Protein AF-A0A516GI97-F1 (afdb_monomer_lite)

Sequence (83 aa):
MVYENNIYFPHITNPSGDNIKIVVSNEVDQLFVFLSIPAKMTDSQEYLLTKIYDKIFNLIATQELKSIDTTSFEKFMNYGDDR

Organism: NCBI:txid29394

Foldseek 3Di:
DADPQQEAEEEDEDQPDPAKDWAWDDDDSHIYIYIYHYPDDDPVRVVLVVVVVVVVVVCSVVVVVSVQDRVNVVVVSVVVPPD

Structure (mmCIF, N/CA/C/O backbone):
data_AF-A0A516GI97-F1
#
_entry.id   AF-A0A516GI97-F1
#
loop_
_atom_site.group_PDB
_atom_site.id
_atom_site.type_symbol
_atom_site.label_atom_id
_atom_site.label_alt_id
_atom_site.label_comp_id
_atom_site.label_asym_id
_atom_site.label_entity_id
_atom_site.label_seq_id
_atom_site.pdbx_PDB_ins_code
_atom_site.Cartn_x
_atom_site.Cartn_y
_atom_site.Cartn_z
_atom_site.occupancy
_atom_site.B_iso_or_equiv
_atom_site.auth_seq_id
_atom_site.auth_comp_id
_atom_site.auth_asym_id
_atom_site.auth_atom_id
_atom_site.pdbx_PDB_model_num
ATOM 1 N N . MET A 1 1 ? -3.668 -12.034 2.773 1.00 54.06 1 MET A N 1
ATOM 2 C CA . MET A 1 1 ? -3.127 -12.254 4.131 1.00 54.06 1 MET A CA 1
ATOM 3 C C . MET A 1 1 ? -3.917 -11.362 5.079 1.00 54.06 1 MET A C 1
ATOM 5 O O . MET A 1 1 ? -4.214 -10.238 4.687 1.00 54.06 1 MET A O 1
ATOM 9 N N . VAL A 1 2 ? -4.339 -11.875 6.236 1.00 55.47 2 VAL A N 1
ATOM 10 C CA . VAL A 1 2 ? -5.048 -11.094 7.268 1.00 55.47 2 VAL A CA 1
ATOM 11 C C . VAL A 1 2 ? -4.003 -10.592 8.256 1.00 55.47 2 VAL A C 1
ATOM 13 O O . VAL A 1 2 ? -3.190 -11.394 8.713 1.00 55.47 2 VAL A O 1
ATOM 16 N N . TYR A 1 3 ? -3.998 -9.295 8.542 1.00 62.44 3 TYR A N 1
ATOM 17 C CA . TYR A 1 3 ? -3.122 -8.675 9.532 1.00 62.44 3 TYR A CA 1
ATOM 18 C C . TYR A 1 3 ? -3.902 -8.362 10.813 1.00 62.44 3 TYR A C 1
ATOM 20 O O . TYR A 1 3 ? -5.134 -8.446 10.853 1.00 62.44 3 TYR A O 1
ATOM 28 N N . GLU A 1 4 ? -3.168 -8.044 11.879 1.00 63.28 4 GLU A N 1
ATOM 29 C CA . GLU A 1 4 ? -3.735 -7.661 13.172 1.00 63.28 4 GLU A CA 1
ATOM 30 C C . GLU A 1 4 ? -4.833 -6.592 13.026 1.00 63.28 4 GLU A C 1
ATOM 32 O O . GLU A 1 4 ? -4.834 -5.784 12.096 1.00 63.28 4 GLU A O 1
ATOM 37 N N . ASN A 1 5 ? -5.778 -6.577 13.970 1.00 65.81 5 ASN A N 1
ATOM 38 C CA . ASN A 1 5 ? -6.839 -5.569 14.059 1.00 65.81 5 ASN A CA 1
ATOM 39 C C . ASN A 1 5 ? -7.866 -5.557 12.906 1.00 65.81 5 ASN A C 1
ATOM 41 O O . ASN A 1 5 ? -8.449 -4.505 12.650 1.00 65.81 5 ASN A O 1
ATOM 45 N N . ASN A 1 6 ? -8.157 -6.709 12.286 1.00 70.88 6 ASN A N 1
ATOM 46 C CA . ASN A 1 6 ? -9.114 -6.863 11.172 1.00 70.88 6 ASN A CA 1
ATOM 47 C C . ASN A 1 6 ? -8.723 -6.089 9.901 1.00 70.88 6 ASN A C 1
ATOM 49 O O . ASN A 1 6 ? -9.587 -5.653 9.136 1.00 70.88 6 ASN A O 1
ATOM 53 N N . ILE A 1 7 ? -7.421 -5.903 9.680 1.00 72.50 7 ILE A N 1
ATOM 54 C CA . ILE A 1 7 ? -6.909 -5.217 8.497 1.00 72.50 7 ILE A CA 1
ATOM 55 C C . ILE A 1 7 ? -6.487 -6.267 7.473 1.00 72.50 7 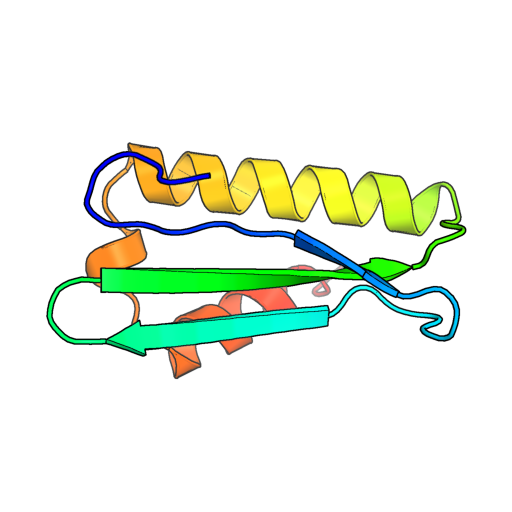ILE A C 1
ATOM 57 O O . ILE A 1 7 ? -5.683 -7.158 7.746 1.00 72.50 7 ILE A O 1
ATOM 61 N N . TYR A 1 8 ? -7.033 -6.170 6.270 1.00 79.25 8 TYR A N 1
ATOM 62 C CA . TYR A 1 8 ? -6.751 -7.080 5.171 1.00 79.25 8 TYR A CA 1
ATOM 63 C C . TYR A 1 8 ? -5.912 -6.352 4.139 1.00 79.25 8 TYR A C 1
ATOM 65 O O . TYR A 1 8 ? -6.319 -5.312 3.627 1.00 79.25 8 TYR A O 1
ATOM 73 N N . PHE A 1 9 ? -4.751 -6.921 3.812 1.00 79.25 9 PHE A N 1
ATOM 74 C CA . PHE A 1 9 ? -3.824 -6.302 2.867 1.00 79.25 9 PHE A CA 1
ATOM 75 C C . PHE A 1 9 ? -3.407 -7.251 1.734 1.00 79.25 9 PHE A C 1
ATOM 77 O O . PHE A 1 9 ? -2.277 -7.744 1.692 1.00 79.25 9 PHE A O 1
ATOM 84 N N . PRO A 1 10 ? -4.342 -7.626 0.845 1.00 81.88 10 PRO A N 1
ATOM 85 C CA . PRO A 1 10 ? -4.019 -8.370 -0.365 1.00 81.88 10 PRO A CA 1
ATOM 86 C C . PRO A 1 10 ? -3.375 -7.472 -1.433 1.00 81.88 10 PRO A C 1
ATOM 88 O O . PRO A 1 10 ? -3.763 -6.319 -1.627 1.00 81.88 10 PRO A O 1
ATOM 91 N N . HIS A 1 11 ? -2.444 -8.047 -2.193 1.00 83.56 11 HIS A N 1
ATOM 92 C CA . HIS A 1 11 ? -1.966 -7.458 -3.439 1.00 83.56 11 HIS A CA 1
ATOM 93 C C . HIS A 1 11 ? -2.257 -8.385 -4.619 1.00 83.56 11 HIS A C 1
ATOM 95 O O . HIS A 1 11 ? -2.272 -9.609 -4.477 1.00 83.56 11 HIS A O 1
ATOM 101 N N . ILE A 1 12 ? -2.470 -7.788 -5.788 1.00 85.88 12 ILE A N 1
ATOM 102 C CA . ILE A 1 12 ? -2.545 -8.478 -7.070 1.00 85.88 12 ILE A CA 1
ATOM 103 C C . ILE A 1 12 ? -1.480 -7.923 -8.004 1.00 85.88 12 ILE A C 1
ATOM 105 O O . ILE A 1 12 ? -1.253 -6.714 -8.071 1.00 85.88 12 ILE A O 1
ATOM 109 N N . THR A 1 13 ? -0.850 -8.814 -8.755 1.00 85.25 13 THR A N 1
ATOM 110 C CA . THR A 1 13 ? 0.057 -8.421 -9.826 1.00 85.25 13 THR A CA 1
ATOM 111 C C . THR A 1 13 ? -0.755 -8.203 -11.096 1.00 85.25 13 THR A C 1
ATOM 113 O O . THR A 1 13 ? -1.417 -9.118 -11.582 1.00 85.25 13 THR A O 1
ATOM 116 N N . ASN A 1 14 ? -0.721 -6.986 -11.630 1.00 81.75 14 ASN A N 1
ATOM 117 C CA . ASN A 1 14 ? -1.410 -6.589 -12.845 1.00 81.75 14 ASN A CA 1
ATOM 118 C C . ASN A 1 14 ? -0.423 -6.571 -14.028 1.00 81.75 14 ASN A C 1
ATOM 120 O O . ASN A 1 14 ? 0.398 -5.656 -14.132 1.00 81.75 14 ASN A O 1
ATOM 124 N N . PRO A 1 15 ? -0.490 -7.555 -14.941 1.00 73.25 15 PRO A N 1
ATOM 125 C CA . PRO A 1 15 ? 0.402 -7.626 -16.096 1.00 73.25 15 PRO A CA 1
ATOM 126 C C . PRO A 1 15 ? 0.143 -6.551 -17.158 1.00 73.25 15 PRO A C 1
ATOM 128 O O . PRO A 1 15 ? 0.977 -6.376 -18.041 1.00 73.25 15 PRO A O 1
ATOM 131 N N . SER A 1 16 ? -0.982 -5.836 -17.082 1.00 75.94 16 SER A N 1
ATOM 132 C CA . SER A 1 16 ? -1.375 -4.795 -18.040 1.00 75.94 16 SER A CA 1
ATOM 133 C C . SER A 1 16 ? -1.389 -3.388 -17.434 1.00 75.94 16 SER A C 1
ATOM 135 O O . SER A 1 16 ? -1.843 -2.452 -18.085 1.00 75.94 16 SER A O 1
ATOM 137 N N . GLY A 1 17 ? -0.973 -3.235 -16.174 1.00 71.81 17 GLY A N 1
ATOM 138 C CA . GLY A 1 17 ? -0.962 -1.952 -15.477 1.00 71.81 17 GLY A CA 1
ATOM 139 C C . GLY A 1 17 ? 0.435 -1.351 -15.422 1.00 71.81 17 GLY A C 1
ATOM 140 O O . GLY A 1 17 ? 1.363 -2.027 -14.994 1.00 71.81 17 GLY A O 1
ATOM 141 N N . ASP A 1 18 ? 0.553 -0.070 -15.773 1.00 75.25 18 ASP A N 1
ATOM 142 C CA . ASP A 1 18 ? 1.831 0.655 -15.723 1.00 75.25 18 ASP A CA 1
ATOM 143 C C . ASP A 1 18 ? 2.115 1.286 -1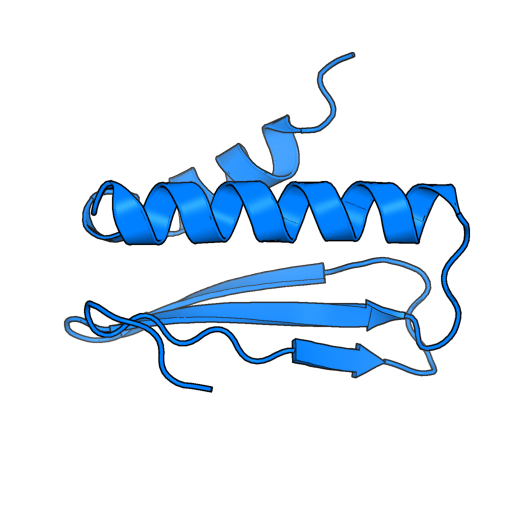4.353 1.00 75.25 18 ASP A C 1
ATOM 145 O O . ASP A 1 18 ? 3.250 1.650 -14.074 1.00 75.25 18 ASP A O 1
ATOM 149 N N . ASN A 1 19 ? 1.103 1.410 -13.484 1.00 80.75 19 ASN A N 1
ATOM 150 C CA . ASN A 1 19 ? 1.197 2.120 -12.206 1.00 80.75 19 ASN A CA 1
ATOM 151 C C . ASN A 1 19 ? 0.698 1.277 -11.030 1.00 80.75 19 ASN A C 1
ATOM 153 O O . ASN A 1 19 ? -0.224 0.468 -11.173 1.00 80.75 19 ASN A O 1
ATOM 157 N N . ILE A 1 20 ? 1.268 1.536 -9.850 1.00 84.06 20 ILE A N 1
ATOM 158 C CA . ILE A 1 20 ? 0.761 1.017 -8.578 1.00 84.06 20 ILE A CA 1
ATOM 159 C C . ILE A 1 20 ? -0.574 1.701 -8.284 1.00 84.06 20 ILE A C 1
ATOM 161 O O . ILE A 1 20 ? -0.682 2.924 -8.346 1.00 84.06 20 ILE A O 1
ATOM 165 N N . LYS A 1 21 ? -1.596 0.911 -7.960 1.00 84.44 21 LYS A N 1
ATOM 166 C CA . LYS A 1 21 ? -2.903 1.412 -7.528 1.00 84.44 21 LYS A CA 1
ATOM 167 C C . LYS A 1 21 ? -3.218 0.896 -6.139 1.00 84.44 21 LYS A C 1
ATOM 169 O O . LYS A 1 21 ? -2.972 -0.271 -5.840 1.00 84.44 21 LYS A O 1
ATOM 174 N N . ILE A 1 22 ? -3.799 1.766 -5.328 1.00 82.38 22 ILE A N 1
ATOM 175 C CA . ILE A 1 22 ? -4.230 1.463 -3.969 1.00 82.38 22 ILE A CA 1
ATOM 176 C C . ILE A 1 22 ? -5.726 1.714 -3.918 1.00 82.38 22 ILE A C 1
ATOM 178 O O . ILE A 1 22 ? -6.182 2.782 -4.317 1.00 82.38 22 ILE A O 1
ATOM 182 N N . VAL A 1 23 ? -6.480 0.723 -3.464 1.00 81.00 23 VAL A N 1
ATOM 183 C CA . VAL A 1 23 ? -7.924 0.831 -3.259 1.00 81.00 23 VAL A CA 1
ATOM 184 C C . VAL A 1 23 ? -8.199 0.518 -1.808 1.00 81.00 23 VAL A C 1
ATOM 186 O O . VAL A 1 23 ? -7.743 -0.510 -1.311 1.00 81.00 23 VAL A O 1
ATOM 189 N N . VAL A 1 24 ? -8.933 1.388 -1.127 1.00 77.19 24 VAL A N 1
ATOM 190 C CA . VAL A 1 24 ? -9.251 1.190 0.284 1.00 77.19 24 VAL A CA 1
ATOM 191 C C . VAL A 1 24 ? -10.747 1.073 0.460 1.00 77.19 24 VAL A C 1
ATOM 193 O O . VAL A 1 24 ? -11.509 1.923 0.015 1.00 77.19 24 VAL A O 1
ATOM 196 N N . SER A 1 25 ? -11.156 -0.013 1.100 1.00 78.00 25 SER A N 1
ATOM 197 C CA . SER A 1 25 ? -12.547 -0.303 1.406 1.00 78.00 25 SER A CA 1
ATOM 198 C C . SER A 1 25 ? -12.679 -0.555 2.893 1.00 78.00 25 SER A C 1
ATOM 200 O O . SER A 1 25 ? -11.869 -1.271 3.476 1.00 78.00 25 SER A O 1
ATOM 202 N N . ASN A 1 26 ? -13.698 0.027 3.505 1.00 74.50 26 ASN A N 1
ATOM 203 C CA . ASN A 1 26 ? -14.024 -0.212 4.900 1.00 74.50 26 ASN A CA 1
ATOM 204 C C . ASN A 1 26 ? -15.380 -0.919 4.946 1.00 74.50 26 ASN A C 1
ATOM 206 O O . ASN A 1 26 ? -16.389 -0.359 4.516 1.00 74.50 26 ASN A O 1
ATOM 210 N N . GLU A 1 27 ? -15.386 -2.156 5.426 1.00 75.94 27 GLU A N 1
ATOM 211 C CA . GLU A 1 27 ? -16.599 -2.907 5.746 1.00 75.94 27 GLU A CA 1
ATOM 212 C C . GLU A 1 27 ? -16.697 -3.040 7.266 1.00 75.94 27 GLU A C 1
ATOM 214 O O . GLU A 1 27 ? -15.725 -2.793 7.962 1.00 75.94 27 GLU A O 1
ATOM 219 N N . VAL A 1 28 ? -17.870 -3.371 7.809 1.00 74.88 28 VAL A N 1
ATOM 220 C CA . VAL A 1 28 ? -18.152 -3.356 9.261 1.00 74.88 28 VAL A CA 1
ATOM 221 C C . VAL A 1 28 ? -16.983 -3.918 10.096 1.00 74.88 28 VAL A C 1
ATOM 223 O O . VAL A 1 28 ? -16.720 -5.118 10.070 1.00 74.88 28 VAL A O 1
ATOM 226 N N . ASP A 1 29 ? -16.288 -3.034 10.825 1.00 70.69 29 ASP A N 1
ATOM 227 C CA . ASP A 1 29 ? -15.102 -3.306 11.661 1.00 70.69 29 ASP A CA 1
ATOM 228 C C . ASP A 1 29 ? -13.890 -3.957 10.954 1.00 70.69 29 ASP A C 1
ATOM 230 O O . ASP A 1 29 ? -13.022 -4.545 11.614 1.00 70.69 29 ASP A O 1
ATOM 234 N N . GLN A 1 30 ? -13.809 -3.849 9.626 1.00 76.12 30 GLN A N 1
ATOM 235 C CA . GLN A 1 30 ? -12.781 -4.430 8.763 1.00 76.12 30 GLN A CA 1
ATOM 236 C C . GLN A 1 30 ? -12.283 -3.422 7.726 1.00 76.12 30 GLN A C 1
ATOM 238 O O . GLN A 1 30 ? -13.038 -2.920 6.897 1.00 76.12 30 GLN A O 1
ATOM 243 N N . LEU A 1 31 ? -10.972 -3.193 7.703 1.00 77.06 31 LEU A N 1
ATOM 244 C CA . LEU A 1 31 ? -10.352 -2.312 6.721 1.00 77.06 31 LEU A CA 1
ATOM 245 C C . LEU A 1 31 ? -9.579 -3.137 5.701 1.00 77.06 31 LEU A C 1
ATOM 247 O O . LEU A 1 31 ? -8.632 -3.847 6.034 1.00 77.06 31 LEU A O 1
ATOM 251 N N . PHE A 1 32 ? -9.975 -3.023 4.445 1.00 80.44 32 PHE A N 1
ATOM 252 C CA . PHE A 1 32 ? -9.306 -3.642 3.322 1.00 80.44 32 PHE A CA 1
ATOM 253 C C . PHE A 1 32 ? -8.480 -2.604 2.582 1.00 80.44 32 PHE A C 1
ATOM 255 O O . PHE A 1 32 ? -9.006 -1.622 2.064 1.00 80.44 32 PHE A O 1
ATOM 262 N N . VAL A 1 33 ? -7.185 -2.857 2.476 1.00 81.31 33 VAL A N 1
ATOM 263 C CA . VAL A 1 33 ? -6.290 -2.104 1.609 1.00 81.31 33 VAL A CA 1
ATOM 264 C C . VAL A 1 33 ? -5.881 -3.058 0.487 1.00 81.31 33 VAL A C 1
ATOM 266 O O . VAL A 1 33 ? -5.244 -4.078 0.708 1.00 81.31 33 VAL A O 1
ATOM 269 N N . PHE A 1 34 ? -6.307 -2.787 -0.735 1.00 85.12 34 PHE A N 1
ATOM 270 C CA . PHE A 1 34 ? -5.980 -3.593 -1.904 1.00 85.12 34 PHE A CA 1
ATOM 271 C C . PHE A 1 34 ? -4.892 -2.895 -2.705 1.00 85.12 34 PHE A C 1
ATOM 273 O O . PHE A 1 34 ? -5.051 -1.738 -3.099 1.00 85.12 34 PHE A O 1
ATOM 280 N N . LEU A 1 35 ? -3.807 -3.612 -2.989 1.00 87.12 35 LEU A N 1
ATOM 281 C CA . LEU A 1 35 ? -2.753 -3.126 -3.874 1.00 87.12 35 LEU A CA 1
ATOM 282 C C . LEU A 1 35 ? -2.822 -3.822 -5.234 1.00 87.12 35 LEU A C 1
ATOM 284 O O . LEU A 1 35 ? -2.830 -5.045 -5.316 1.00 87.12 35 LEU A O 1
ATOM 288 N N . SER A 1 36 ? -2.811 -3.055 -6.316 1.00 87.50 36 SER A N 1
ATOM 289 C CA . SER A 1 36 ? -2.544 -3.565 -7.661 1.00 87.50 36 SER A CA 1
ATOM 290 C C . SER A 1 36 ? -1.169 -3.077 -8.086 1.00 87.50 36 SER A C 1
ATOM 292 O O . SER A 1 36 ? -0.986 -1.879 -8.293 1.00 87.50 36 SER A O 1
ATOM 294 N N . ILE A 1 37 ? -0.220 -3.997 -8.238 1.00 89.69 37 ILE A N 1
ATOM 295 C CA . ILE A 1 37 ? 1.170 -3.699 -8.606 1.00 89.69 37 ILE A CA 1
ATOM 296 C C . ILE A 1 37 ? 1.456 -4.125 -10.051 1.00 89.69 37 ILE A C 1
ATOM 298 O O . ILE A 1 37 ? 0.973 -5.179 -10.462 1.00 89.69 37 ILE A O 1
ATOM 302 N N . PRO A 1 38 ? 2.225 -3.356 -10.838 1.00 88.44 38 PRO A N 1
ATOM 303 C CA . PRO A 1 38 ? 2.678 -3.788 -12.160 1.00 88.44 38 PRO A CA 1
ATOM 304 C C . PRO A 1 38 ? 3.448 -5.113 -12.096 1.00 88.44 38 PRO A C 1
ATOM 306 O O . PRO A 1 38 ? 4.208 -5.349 -11.159 1.00 88.44 38 PRO A O 1
ATOM 309 N N . ALA A 1 39 ? 3.311 -5.971 -13.112 1.00 87.69 39 ALA A N 1
ATOM 310 C CA . ALA A 1 39 ? 4.123 -7.195 -13.202 1.00 87.69 39 ALA A CA 1
ATOM 311 C C . ALA A 1 39 ? 5.612 -6.927 -13.459 1.00 87.69 39 ALA A C 1
ATOM 313 O O . ALA A 1 39 ? 6.455 -7.769 -13.156 1.00 87.69 39 ALA A O 1
ATOM 314 N N . LYS A 1 40 ? 5.928 -5.768 -14.036 1.00 90.50 40 LYS A N 1
ATOM 315 C CA . LYS A 1 40 ? 7.288 -5.268 -14.211 1.00 90.50 40 LYS A CA 1
ATOM 316 C C . LYS A 1 40 ? 7.328 -3.869 -13.630 1.00 90.50 40 LYS A C 1
ATOM 318 O O . LYS A 1 40 ? 6.594 -3.007 -14.102 1.00 90.50 40 LYS A O 1
ATOM 323 N N . MET A 1 41 ? 8.156 -3.675 -12.617 1.00 89.06 41 MET A N 1
ATOM 324 C CA . MET A 1 41 ? 8.335 -2.385 -11.972 1.00 89.06 41 MET A CA 1
ATOM 325 C C . MET A 1 41 ? 9.696 -1.810 -12.346 1.00 89.06 41 MET A C 1
ATOM 327 O O . MET A 1 41 ? 10.649 -2.547 -12.594 1.00 89.06 41 MET A O 1
ATOM 331 N N . THR A 1 42 ? 9.773 -0.487 -12.418 1.00 91.06 42 THR A N 1
ATOM 332 C CA . THR A 1 42 ? 11.056 0.219 -12.406 1.00 91.06 42 THR A CA 1
ATOM 333 C C . THR A 1 42 ? 11.580 0.326 -10.975 1.00 91.06 42 THR A C 1
ATOM 335 O O . THR A 1 42 ? 10.795 0.269 -10.028 1.00 91.06 42 THR A O 1
ATOM 338 N N . ASP A 1 43 ? 12.876 0.585 -10.803 1.00 91.00 43 ASP A N 1
ATOM 339 C CA . ASP A 1 43 ? 13.478 0.810 -9.479 1.00 91.00 43 ASP A CA 1
ATOM 340 C C . ASP A 1 43 ? 12.729 1.889 -8.674 1.00 91.00 43 ASP A C 1
ATOM 342 O O . ASP A 1 43 ? 12.523 1.763 -7.468 1.00 91.00 43 ASP A O 1
ATOM 346 N N . SER A 1 44 ? 12.258 2.947 -9.345 1.00 88.50 44 SER A N 1
ATOM 347 C CA . SER A 1 44 ? 11.460 4.003 -8.713 1.00 88.50 44 SER A CA 1
ATOM 348 C C . SER A 1 44 ? 10.108 3.493 -8.208 1.00 88.50 44 SER A C 1
ATOM 350 O O . SER A 1 44 ? 9.659 3.895 -7.136 1.00 88.50 44 SER A O 1
ATOM 352 N N . GLN A 1 45 ? 9.460 2.598 -8.955 1.00 86.19 45 GLN A N 1
ATOM 353 C CA . GLN A 1 45 ? 8.191 1.993 -8.554 1.00 86.19 45 GLN A CA 1
ATOM 354 C C . GLN A 1 45 ? 8.380 0.986 -7.418 1.00 86.19 45 GLN A C 1
ATOM 356 O O . GLN A 1 45 ? 7.579 0.977 -6.489 1.00 86.19 45 GLN A O 1
ATOM 361 N N . GLU A 1 46 ? 9.452 0.194 -7.431 1.00 88.19 46 GLU A N 1
ATOM 362 C CA . GLU A 1 46 ? 9.789 -0.707 -6.321 1.00 88.19 46 GLU A CA 1
ATOM 363 C C . GLU A 1 46 ? 10.107 0.068 -5.035 1.00 88.19 46 GLU A C 1
ATOM 365 O O . GLU A 1 46 ? 9.657 -0.293 -3.940 1.00 88.19 46 GLU A O 1
ATOM 370 N N . TYR A 1 47 ? 10.822 1.189 -5.162 1.00 87.62 47 TYR A N 1
ATOM 371 C CA . TYR A 1 47 ? 11.079 2.093 -4.047 1.00 87.62 47 TYR A CA 1
ATOM 372 C C . TYR A 1 47 ? 9.779 2.681 -3.483 1.00 87.62 47 TYR A C 1
ATOM 374 O O . TYR A 1 47 ? 9.547 2.634 -2.271 1.00 87.62 47 TYR A O 1
ATOM 382 N N . LEU A 1 48 ? 8.899 3.183 -4.354 1.00 86.00 48 LEU A N 1
ATOM 383 C CA . LEU A 1 48 ? 7.588 3.703 -3.962 1.00 86.00 48 LEU A CA 1
ATOM 384 C C . LEU A 1 48 ? 6.735 2.623 -3.280 1.00 86.00 48 LEU A C 1
ATOM 386 O O . LEU A 1 48 ? 6.124 2.879 -2.243 1.00 86.00 48 LEU A O 1
ATOM 390 N N . LEU A 1 49 ? 6.738 1.403 -3.821 1.00 86.62 49 LEU A N 1
ATOM 391 C CA . LEU A 1 49 ? 6.037 0.259 -3.251 1.00 86.62 49 LEU A CA 1
ATOM 392 C C . LEU A 1 49 ? 6.516 -0.037 -1.825 1.00 86.62 49 LEU A C 1
ATOM 394 O O . LEU A 1 49 ? 5.699 -0.222 -0.926 1.00 86.62 49 LEU A O 1
ATOM 398 N N . THR A 1 50 ? 7.830 -0.017 -1.598 1.00 88.19 50 THR A N 1
ATOM 399 C CA . THR A 1 50 ? 8.417 -0.215 -0.264 1.00 88.19 50 THR A CA 1
ATOM 400 C C . THR A 1 50 ? 7.930 0.853 0.719 1.00 88.19 50 THR A C 1
ATOM 402 O O . THR A 1 50 ? 7.511 0.531 1.828 1.00 88.19 50 THR A O 1
ATOM 405 N N . LYS A 1 51 ? 7.881 2.123 0.295 1.00 87.50 51 LYS A N 1
ATOM 406 C CA . LYS A 1 51 ? 7.350 3.221 1.122 1.00 87.50 51 LYS A CA 1
ATOM 407 C C . LYS A 1 51 ? 5.872 3.057 1.459 1.00 87.50 51 LYS A C 1
ATOM 409 O O . LYS 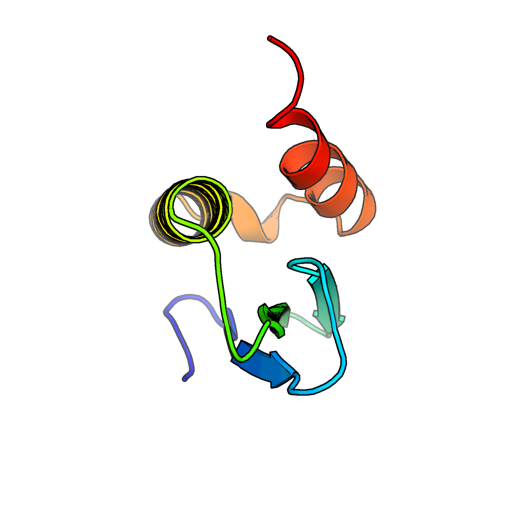A 1 51 ? 5.470 3.364 2.580 1.00 87.50 51 LYS A O 1
ATOM 414 N N . ILE A 1 52 ? 5.074 2.564 0.515 1.00 84.50 52 ILE A N 1
ATOM 415 C CA . ILE A 1 52 ? 3.661 2.239 0.734 1.00 84.50 52 ILE A CA 1
ATOM 416 C C . ILE A 1 52 ? 3.526 1.146 1.804 1.00 84.50 52 ILE A C 1
ATOM 418 O O . ILE A 1 52 ? 2.761 1.326 2.753 1.00 84.50 52 ILE A O 1
ATOM 422 N N . TYR A 1 53 ? 4.295 0.056 1.687 1.00 84.62 53 TYR A N 1
ATOM 423 C CA . TYR A 1 53 ? 4.316 -1.033 2.669 1.00 84.62 53 TYR A CA 1
ATOM 424 C C . TYR A 1 53 ? 4.692 -0.533 4.069 1.00 84.62 53 TYR A C 1
ATOM 426 O O . TYR A 1 53 ? 3.932 -0.757 5.011 1.00 84.62 53 TYR A O 1
ATOM 434 N N . ASP A 1 54 ? 5.804 0.196 4.202 1.00 86.19 54 ASP A N 1
ATOM 435 C CA . ASP A 1 54 ? 6.264 0.746 5.486 1.00 86.19 54 ASP A CA 1
ATOM 436 C C . ASP A 1 54 ? 5.180 1.599 6.156 1.00 86.19 54 ASP A C 1
ATOM 438 O O . ASP A 1 54 ? 4.927 1.489 7.358 1.00 86.19 54 ASP A O 1
ATOM 442 N N . LYS A 1 55 ? 4.510 2.453 5.375 1.00 81.94 55 LYS A N 1
ATOM 443 C CA . LYS A 1 55 ? 3.477 3.355 5.893 1.00 81.94 55 LYS A CA 1
ATOM 444 C C . LYS A 1 55 ? 2.256 2.580 6.385 1.00 81.94 55 LYS A C 1
ATOM 446 O O . LYS A 1 55 ? 1.763 2.858 7.474 1.00 81.94 55 LYS A O 1
ATOM 451 N N . ILE A 1 56 ? 1.798 1.591 5.618 1.00 79.69 56 ILE A N 1
ATOM 452 C CA . ILE A 1 56 ? 0.654 0.749 5.987 1.00 79.69 56 ILE A CA 1
ATOM 453 C C . ILE A 1 56 ? 0.965 -0.059 7.248 1.00 79.69 56 ILE A C 1
ATOM 455 O O . ILE A 1 56 ? 0.148 -0.083 8.166 1.00 79.69 56 ILE A O 1
ATOM 459 N N . PHE A 1 57 ? 2.154 -0.661 7.343 1.00 80.94 57 PHE A N 1
ATOM 460 C CA . PHE A 1 57 ? 2.548 -1.414 8.534 1.00 80.94 57 PHE A CA 1
ATOM 461 C C . PHE A 1 57 ? 2.658 -0.539 9.778 1.00 80.94 57 PHE A C 1
ATOM 463 O O . PHE A 1 57 ? 2.170 -0.938 10.835 1.00 80.94 57 PHE A O 1
ATOM 470 N N . ASN A 1 58 ? 3.221 0.664 9.655 1.00 81.88 58 ASN A N 1
ATOM 471 C CA . ASN A 1 58 ? 3.259 1.610 10.767 1.00 81.88 58 ASN A CA 1
ATOM 472 C C . ASN A 1 58 ? 1.851 1.948 11.264 1.00 81.88 58 ASN A C 1
ATOM 474 O O . ASN A 1 58 ? 1.607 1.909 12.463 1.00 81.88 58 ASN A O 1
ATOM 478 N N . LEU A 1 59 ? 0.909 2.201 10.357 1.00 75.69 59 LEU A N 1
ATOM 479 C CA . LEU A 1 59 ? -0.467 2.535 10.726 1.00 75.69 59 LEU A CA 1
ATOM 480 C C . LEU A 1 59 ? -1.244 1.352 11.333 1.00 75.69 59 LEU A C 1
ATOM 482 O O . LEU A 1 59 ? -2.093 1.547 12.205 1.00 75.69 59 LEU A O 1
ATOM 486 N N . ILE A 1 60 ? -0.963 0.122 10.886 1.00 76.12 60 ILE A N 1
ATOM 487 C CA . ILE A 1 60 ? -1.484 -1.099 11.522 1.00 76.12 60 ILE A CA 1
ATOM 488 C C . ILE A 1 60 ? -0.958 -1.191 12.962 1.00 76.12 60 ILE A C 1
ATOM 490 O O . ILE A 1 60 ? -1.739 -1.436 13.882 1.00 76.12 60 ILE A O 1
ATOM 494 N N . ALA A 1 61 ? 0.343 -0.949 13.159 1.00 77.25 61 ALA A N 1
ATOM 495 C CA . ALA A 1 61 ? 0.998 -1.023 14.462 1.00 77.25 61 ALA A CA 1
ATOM 496 C C . ALA A 1 61 ? 0.536 0.078 15.435 1.00 77.25 61 ALA A C 1
ATOM 498 O O . ALA A 1 61 ? 0.380 -0.188 16.626 1.00 77.25 61 ALA A O 1
ATOM 499 N N . THR A 1 62 ? 0.279 1.299 14.951 1.00 76.00 62 THR A N 1
ATOM 500 C CA . THR A 1 62 ? -0.200 2.423 15.780 1.00 76.00 62 THR A CA 1
ATOM 501 C C . THR A 1 62 ? -1.710 2.404 16.027 1.00 76.00 62 THR A C 1
ATOM 503 O O . THR A 1 62 ? -2.204 3.213 16.807 1.00 76.00 62 THR A O 1
ATOM 506 N N . GLN A 1 63 ? -2.455 1.482 15.401 1.00 69.62 63 GLN A N 1
ATOM 507 C CA . GLN A 1 63 ? -3.927 1.420 15.408 1.00 69.62 63 GLN A CA 1
ATOM 508 C C . GLN A 1 63 ? -4.625 2.670 14.840 1.00 69.62 63 GLN A C 1
ATOM 510 O O . GLN A 1 63 ? -5.847 2.793 14.928 1.00 69.62 63 GLN A O 1
ATOM 515 N N . GLU A 1 64 ? -3.883 3.573 14.198 1.00 67.19 64 GLU A N 1
ATOM 516 C CA . GLU A 1 64 ? -4.424 4.788 13.580 1.00 67.19 64 GLU A CA 1
ATOM 517 C C . GLU A 1 64 ? -5.225 4.475 12.312 1.00 67.19 64 GLU A C 1
ATOM 519 O O . GLU A 1 64 ? -6.085 5.250 11.910 1.00 67.19 64 GLU A O 1
ATOM 524 N N . LEU A 1 65 ? -5.016 3.305 11.698 1.00 64.31 65 LEU A N 1
ATOM 525 C CA . LEU A 1 65 ? -5.738 2.920 10.483 1.00 64.31 65 LEU A CA 1
ATOM 526 C C . LEU A 1 65 ? -7.267 2.841 10.697 1.00 64.31 65 LEU A C 1
ATOM 528 O O . LEU A 1 65 ? -8.022 3.119 9.774 1.00 64.31 65 LEU A O 1
ATOM 532 N N . LYS A 1 66 ? -7.738 2.497 11.908 1.00 60.56 66 LYS A N 1
ATOM 533 C CA . LYS A 1 66 ? -9.178 2.383 12.222 1.00 60.56 66 LYS A CA 1
ATOM 534 C C . LYS A 1 66 ? -9.891 3.727 12.359 1.00 60.56 66 LYS A C 1
ATOM 536 O O . LYS A 1 66 ? -11.108 3.777 12.209 1.00 60.56 66 LYS A O 1
ATOM 541 N N . SER A 1 67 ? -9.162 4.792 12.685 1.00 60.84 67 SER A N 1
ATOM 542 C CA . SER A 1 67 ? -9.729 6.137 12.829 1.00 60.84 67 SER A CA 1
ATOM 543 C C . SER A 1 67 ? -9.681 6.940 11.531 1.00 60.84 67 SER A C 1
ATOM 545 O O . SER A 1 67 ? -10.331 7.980 11.436 1.00 60.84 67 SER A O 1
ATOM 547 N N . ILE A 1 68 ? -8.939 6.463 10.528 1.00 63.25 68 ILE A N 1
ATOM 548 C CA . ILE A 1 68 ? -8.840 7.106 9.224 1.00 63.25 68 ILE A CA 1
ATOM 549 C C . ILE A 1 68 ? -10.053 6.697 8.377 1.00 63.25 68 ILE A C 1
ATOM 551 O O . ILE A 1 68 ? -10.222 5.532 8.018 1.00 63.25 68 ILE A O 1
ATOM 555 N N . ASP A 1 69 ? -10.900 7.669 8.030 1.00 61.62 69 ASP A N 1
ATOM 556 C CA . ASP A 1 69 ? -11.926 7.461 7.010 1.00 61.62 69 ASP A CA 1
ATOM 557 C C . ASP A 1 69 ? -11.275 7.167 5.640 1.00 61.62 69 ASP A C 1
ATOM 559 O O . ASP A 1 69 ? -10.155 7.598 5.350 1.00 61.62 69 ASP A O 1
ATOM 563 N N . THR A 1 70 ? -11.969 6.432 4.770 1.00 61.34 70 THR A N 1
ATOM 564 C CA . THR A 1 70 ? -11.430 5.982 3.474 1.00 61.34 70 THR A CA 1
ATOM 565 C C . THR A 1 70 ? -10.969 7.132 2.572 1.00 61.34 70 THR A C 1
ATOM 567 O O . THR A 1 70 ? -9.972 6.994 1.866 1.00 61.34 70 THR A O 1
ATOM 570 N N . THR A 1 71 ? -11.625 8.295 2.642 1.00 62.34 71 THR A N 1
ATOM 571 C CA . THR A 1 71 ? -11.279 9.481 1.839 1.00 62.34 71 THR A CA 1
ATOM 572 C C . THR A 1 71 ? -9.979 10.114 2.334 1.00 62.34 71 THR A C 1
ATOM 574 O O . THR A 1 71 ? -9.132 10.544 1.548 1.00 62.34 71 THR A O 1
ATOM 577 N 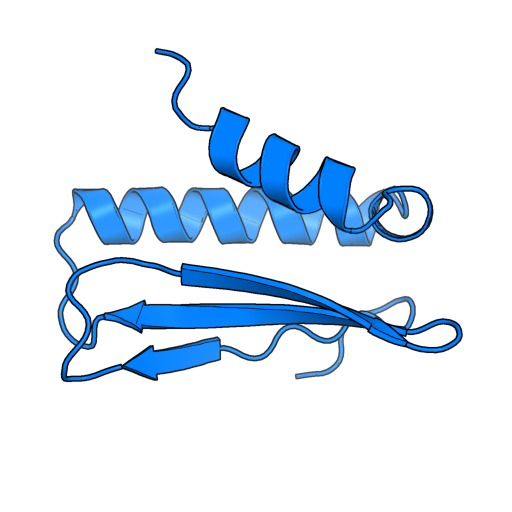N . SER A 1 72 ? -9.809 10.163 3.653 1.00 60.62 72 SER A N 1
ATOM 578 C CA . SER A 1 72 ? -8.605 10.628 4.325 1.00 60.62 72 SER A CA 1
ATOM 579 C C . SER A 1 72 ? -7.436 9.689 4.040 1.00 60.62 72 SER A C 1
ATOM 581 O O . SER A 1 72 ? -6.343 10.174 3.762 1.00 60.62 72 SER A O 1
ATOM 583 N N . PHE A 1 73 ? -7.661 8.372 3.995 1.00 65.69 73 PHE A N 1
ATOM 584 C CA . PHE A 1 73 ? -6.621 7.410 3.626 1.00 65.69 73 PHE A CA 1
ATOM 585 C C . PHE A 1 73 ? -6.156 7.585 2.175 1.00 65.69 73 PHE A C 1
ATOM 587 O O . PHE A 1 73 ? -4.956 7.679 1.924 1.00 65.69 73 PHE A O 1
ATOM 594 N N . GLU A 1 74 ? -7.081 7.683 1.217 1.00 63.56 74 GLU A N 1
ATOM 595 C CA . GLU A 1 74 ? -6.744 7.893 -0.197 1.00 63.56 74 GLU A CA 1
ATOM 596 C C . GLU A 1 74 ? -5.954 9.189 -0.404 1.00 63.56 74 GLU A C 1
ATOM 598 O O . GLU A 1 74 ? -4.904 9.189 -1.048 1.00 63.56 74 GLU A O 1
ATOM 603 N N . LYS A 1 75 ? -6.397 10.298 0.203 1.00 61.34 75 LYS A N 1
ATOM 604 C CA . LYS A 1 75 ? -5.642 11.560 0.184 1.00 61.34 75 LYS A CA 1
ATOM 605 C C . LYS A 1 75 ? -4.264 11.407 0.828 1.00 61.34 75 LYS A C 1
ATOM 607 O O . LYS A 1 75 ? -3.284 11.916 0.298 1.00 61.34 75 LYS A O 1
ATOM 612 N N . PHE A 1 76 ? -4.166 10.681 1.936 1.00 61.66 76 PHE A N 1
ATOM 613 C CA . PHE A 1 76 ? -2.925 10.488 2.683 1.00 61.66 76 PHE A CA 1
ATOM 614 C C . PHE A 1 76 ? -1.901 9.587 1.975 1.00 61.66 76 PHE A C 1
ATOM 616 O O . PHE A 1 76 ? -0.692 9.752 2.174 1.00 61.66 76 PHE A O 1
ATOM 623 N N . MET A 1 77 ? -2.363 8.649 1.144 1.00 64.62 77 MET A N 1
ATOM 624 C CA . MET A 1 77 ? -1.505 7.855 0.259 1.00 64.62 77 MET A CA 1
ATOM 625 C C . MET A 1 77 ? -1.027 8.669 -0.945 1.00 64.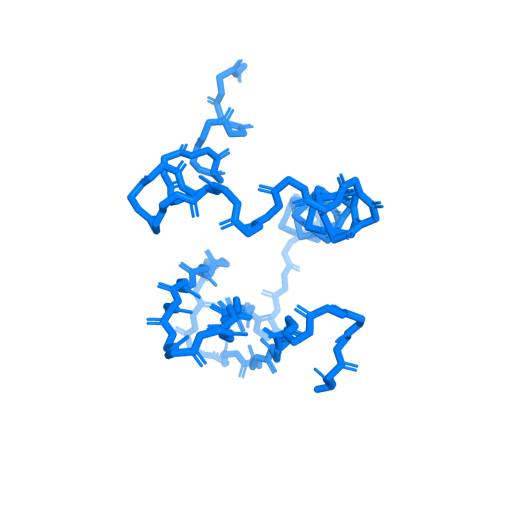62 77 MET A C 1
ATOM 627 O O . MET A 1 77 ? 0.121 8.519 -1.354 1.00 64.62 77 MET A O 1
ATOM 631 N N . ASN A 1 78 ? -1.860 9.582 -1.452 1.00 59.75 78 ASN A N 1
ATOM 632 C CA . ASN A 1 78 ? -1.483 10.505 -2.524 1.00 59.75 78 ASN A CA 1
ATOM 633 C C . ASN A 1 78 ? -0.543 11.635 -2.048 1.00 59.75 78 ASN A C 1
ATOM 635 O O . ASN A 1 78 ? 0.242 12.144 -2.836 1.00 59.75 78 ASN A O 1
ATOM 639 N N . TYR A 1 79 ? -0.536 11.976 -0.753 1.00 49.12 79 TYR A N 1
ATOM 640 C CA . TYR A 1 79 ? 0.371 12.975 -0.154 1.00 49.12 79 TYR A CA 1
ATOM 641 C C . TYR A 1 79 ? 1.838 12.517 -0.012 1.00 49.12 79 TYR A C 1
ATOM 643 O O . T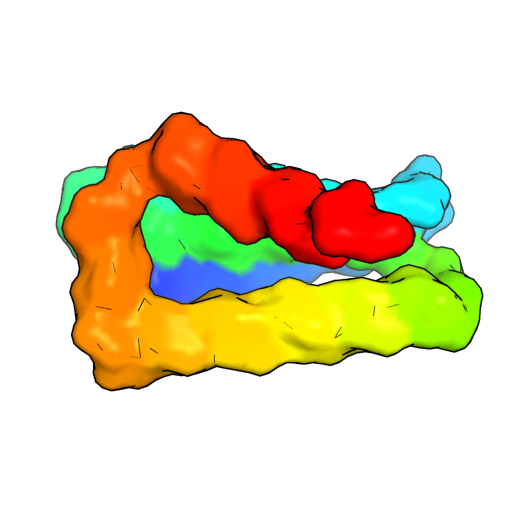YR A 1 79 ? 2.659 13.214 0.581 1.00 49.12 79 TYR A O 1
ATOM 651 N N . GLY A 1 80 ? 2.193 11.337 -0.530 1.00 46.72 80 GLY A N 1
ATOM 652 C CA . GLY A 1 80 ? 3.591 10.917 -0.675 1.00 46.72 80 GLY A CA 1
ATOM 653 C C . GLY A 1 80 ? 4.361 11.660 -1.776 1.00 46.72 80 GLY A C 1
ATOM 654 O O . GLY A 1 80 ? 5.554 11.408 -1.913 1.00 46.72 80 GLY A O 1
ATOM 655 N N . ASP A 1 81 ? 3.691 12.547 -2.520 1.00 39.75 81 ASP A N 1
ATOM 656 C CA . ASP A 1 81 ? 4.190 13.225 -3.726 1.00 39.75 81 ASP A CA 1
ATOM 657 C C . ASP A 1 81 ? 4.365 14.753 -3.553 1.00 39.75 81 ASP A C 1
ATOM 659 O O . ASP A 1 81 ? 4.387 15.497 -4.525 1.00 39.75 81 ASP A O 1
ATOM 663 N N . ASP A 1 82 ? 4.488 15.249 -2.313 1.00 36.88 82 ASP A N 1
ATOM 664 C CA . ASP A 1 82 ? 4.847 16.654 -2.031 1.00 36.88 82 ASP A CA 1
ATOM 665 C C . ASP A 1 82 ? 6.360 16.789 -1.756 1.00 36.88 82 ASP A C 1
ATOM 667 O O . ASP A 1 82 ? 6.793 17.170 -0.661 1.00 36.88 82 ASP A O 1
ATOM 671 N N . ARG A 1 83 ? 7.180 16.450 -2.760 1.00 38.88 83 ARG A N 1
ATOM 672 C CA . ARG A 1 83 ? 8.563 16.935 -2.915 1.00 38.88 83 ARG A CA 1
ATOM 673 C C . ARG A 1 83 ? 8.952 17.087 -4.376 1.00 38.88 83 ARG A C 1
ATOM 675 O O . ARG A 1 83 ? 8.890 16.076 -5.101 1.00 38.88 83 ARG A O 1
#

pLDDT: mean 74.54, std 12.77, range [36.88, 91.06]

Radius of gyration: 12.81 Å; chains: 1; bounding box: 32×29×34 Å

Secondary structure (DSSP, 8-state):
-EEGGGEE--EEEETT-SS-EEEEEEETTEEEEEEEEESS--HHHHHHHHHHHHHHHHHHHHTGGGTS-HHHHHHHHHGGG--